Protein AF-A0A8T4YL29-F1 (afdb_monomer)

Foldseek 3Di:
DDDDDWDKDKDWDWDADPVGDTDDIDIDIDTDDQDAKDKDKDWADDWDDDVAIEHEQPTWIDIDIDPLPVQAKWKWKWKDAPVPDIPPIDTDPDIHGRNPDDFDKMKMWMWMAHPVGRIGDIDIDIHTYDHPPPPPPDPVRDD

Secondary structure (DSSP, 8-state):
-PPPPSEEEEEEE--B-TT-PBPPPEEEEEEE-----EEEEEE-SSEEESSSEEE-TT--EEEEEES-TTT-EEEEEEEEETTS-B---EE-SS-B--TTPPSEEEEEEEEEEETT--BPPPEEEEEEE---------TT---

Sequence (143 aa):
MVGLSDGVYYIDFNSTDYAGNLELTNTITVILDNTPPETTITIGEPKYVRDTVYVTPETPFTLKVSGGEGSGVSSAYNIYNNNNYNSGWLNYTEPFNLMDLADAVYTIEYYSTDNLGNVDATKSIQITLFSWNYIFTDSYGKV

Radius of gyration: 25.45 Å; Cα contacts (8 Å, |Δi|>4): 283; chains: 1; bounding box: 64×34×85 Å

Nearest PDB structures (foldseek):
  8gum-assembly1_A  TM=5.629E-01  e=3.345E-03  Vibrio campbellii ATCC BAA-1116
  2xwx-assembly1_B  TM=5.157E-01  e=4.120E-03  Vibrio cholerae
  7y8h-assembly1_A  TM=7.161E-01  e=5.578E-02  Chelicerata
  1x5a-assembly1_A  TM=5.217E-01  e=3.641E-01  Mus musculus
  7u08-assembly1_A  TM=4.124E-01  e=7.168E-01  Homo sapiens

pLDDT: mean 89.94, std 13.38, range [42.34, 98.75]

Structure (mmCIF, N/CA/C/O backbone):
data_AF-A0A8T4YL29-F1
#
_entry.id   AF-A0A8T4YL29-F1
#
loop_
_atom_site.group_PDB
_atom_site.id
_atom_site.type_symbol
_atom_site.label_atom_id
_atom_site.label_alt_id
_atom_site.label_comp_id
_atom_site.label_asym_id
_atom_site.label_entity_id
_atom_site.label_seq_id
_atom_site.pdbx_PDB_ins_code
_atom_site.Cartn_x
_atom_site.Cartn_y
_atom_site.Cartn_z
_atom_site.occupancy
_atom_site.B_iso_or_equiv
_atom_site.auth_seq_id
_atom_site.auth_comp_id
_atom_site.auth_asym_id
_atom_site.auth_atom_id
_atom_site.pdbx_PDB_model_num
ATOM 1 N N . MET A 1 1 ? -19.505 -18.392 18.544 1.00 42.34 1 MET A N 1
ATOM 2 C CA . MET A 1 1 ? -19.876 -17.050 19.032 1.00 42.34 1 MET A CA 1
ATOM 3 C C . MET A 1 1 ? -19.533 -16.093 17.908 1.00 42.34 1 MET A C 1
ATOM 5 O O . MET A 1 1 ? -18.381 -16.089 17.501 1.00 42.34 1 MET A O 1
ATOM 9 N N . VAL A 1 2 ? -20.519 -15.430 17.308 1.00 59.00 2 VAL A N 1
ATOM 10 C CA . VAL A 1 2 ? -20.266 -14.445 16.244 1.00 59.00 2 VAL A CA 1
ATOM 11 C C . VAL A 1 2 ? -20.026 -13.114 16.953 1.00 59.00 2 VAL A C 1
ATOM 13 O O . VAL A 1 2 ? -20.838 -12.739 17.798 1.00 59.00 2 VAL A O 1
ATOM 16 N N . GLY A 1 3 ? -18.876 -12.485 16.710 1.00 71.81 3 GLY A N 1
ATOM 17 C CA . GLY A 1 3 ? -18.561 -11.162 17.253 1.00 71.81 3 GLY A CA 1
ATOM 18 C C . GLY A 1 3 ? -19.496 -10.086 16.696 1.00 71.81 3 GLY A C 1
ATOM 19 O O . GLY A 1 3 ? -20.224 -10.320 15.732 1.00 71.81 3 GLY A O 1
ATOM 20 N N . LEU A 1 4 ? -19.487 -8.912 17.324 1.00 85.50 4 LEU A N 1
ATOM 21 C CA . LEU A 1 4 ? -20.145 -7.720 16.794 1.00 85.50 4 LEU A CA 1
ATOM 22 C C . LEU A 1 4 ? -19.474 -7.297 15.474 1.00 85.50 4 LEU A C 1
ATOM 24 O O . LEU A 1 4 ? -18.270 -7.482 15.316 1.00 85.50 4 LEU A O 1
ATOM 28 N N . SER A 1 5 ? -20.249 -6.765 14.527 1.00 86.88 5 SER A N 1
ATOM 29 C CA . SER A 1 5 ? -19.700 -6.221 13.279 1.00 86.88 5 SER A CA 1
ATOM 30 C C . SER A 1 5 ? -18.987 -4.900 13.532 1.00 86.88 5 SER A C 1
ATOM 32 O O . SER A 1 5 ? -19.294 -4.207 14.501 1.00 86.88 5 SER A O 1
ATOM 34 N N . ASP A 1 6 ? -18.105 -4.499 12.631 1.00 87.50 6 ASP A N 1
ATOM 35 C CA . ASP A 1 6 ? -17.481 -3.185 12.732 1.00 87.50 6 ASP A CA 1
ATOM 36 C C . ASP A 1 6 ? -18.528 -2.067 12.679 1.00 87.50 6 ASP A C 1
ATOM 38 O O . ASP A 1 6 ? -19.583 -2.191 12.042 1.00 87.50 6 ASP A O 1
ATOM 42 N N . GLY A 1 7 ? -18.263 -0.989 13.410 1.00 87.19 7 GLY A N 1
ATOM 43 C CA . GLY A 1 7 ? -19.182 0.129 13.538 1.00 87.19 7 GLY A CA 1
ATOM 44 C C . GLY A 1 7 ? -19.031 0.910 14.836 1.00 87.19 7 GLY A C 1
ATOM 45 O O . GLY A 1 7 ? -18.169 0.647 15.677 1.00 87.19 7 GLY A O 1
ATOM 46 N N . VAL A 1 8 ? -19.904 1.903 14.983 1.00 89.31 8 VAL A N 1
ATOM 47 C CA . VAL A 1 8 ? -19.985 2.744 16.176 1.00 89.31 8 VAL A CA 1
ATOM 48 C C . VAL A 1 8 ? -20.986 2.137 17.152 1.00 89.31 8 VAL A C 1
ATOM 50 O O . VAL A 1 8 ? -22.139 1.885 16.803 1.00 89.31 8 VAL A O 1
ATOM 53 N N . TYR A 1 9 ? -20.542 1.944 18.386 1.00 91.44 9 TYR A N 1
ATOM 54 C CA . TYR A 1 9 ? -21.318 1.419 19.497 1.00 91.44 9 TYR A CA 1
ATOM 55 C C . TYR A 1 9 ? -21.475 2.479 20.581 1.00 91.44 9 TYR A C 1
ATOM 57 O O . TYR A 1 9 ? -20.563 3.265 20.842 1.00 91.44 9 TYR A O 1
ATOM 65 N N . TYR A 1 10 ? -22.630 2.466 21.238 1.00 95.00 10 TYR A N 1
ATOM 66 C CA . TYR A 1 10 ? -22.937 3.330 22.370 1.00 95.00 10 TYR A CA 1
ATOM 67 C C . TYR A 1 10 ? -23.136 2.468 23.611 1.00 95.00 10 TYR A C 1
ATOM 69 O O . TYR A 1 10 ? -23.862 1.474 23.574 1.00 95.00 10 TYR A O 1
ATOM 77 N N . ILE A 1 11 ? -22.465 2.836 24.696 1.00 95.62 11 ILE A N 1
ATOM 78 C CA . ILE A 1 11 ? -22.619 2.209 26.004 1.00 95.62 11 ILE A CA 1
ATOM 79 C C . ILE A 1 11 ? -23.294 3.228 26.909 1.00 95.62 11 ILE A C 1
ATOM 81 O O . ILE A 1 11 ? -22.664 4.199 27.335 1.00 95.62 11 ILE A O 1
ATOM 85 N N . ASP A 1 12 ? -24.568 2.983 27.191 1.00 96.81 12 ASP A N 1
ATOM 86 C CA . ASP A 1 12 ? -25.361 3.770 28.125 1.00 96.81 12 ASP A CA 1
ATOM 87 C C . ASP A 1 12 ? -25.236 3.194 29.535 1.00 96.81 12 ASP A C 1
ATOM 89 O O . ASP A 1 12 ? -25.353 1.983 29.742 1.00 96.81 12 ASP A O 1
ATOM 93 N N . PHE A 1 13 ? -25.010 4.059 30.519 1.00 95.62 13 PHE A N 1
ATOM 94 C CA . PHE A 1 13 ? -24.920 3.671 31.921 1.00 95.62 13 PHE A CA 1
ATOM 95 C C . PHE A 1 13 ? -25.541 4.726 32.840 1.00 95.62 13 PHE A C 1
ATOM 97 O O . PHE A 1 13 ? -25.460 5.931 32.603 1.00 95.62 13 PHE A O 1
ATOM 104 N N . ASN A 1 14 ? -26.172 4.255 33.910 1.00 97.19 14 ASN A N 1
ATOM 105 C CA . ASN A 1 14 ? -26.675 5.055 35.021 1.00 97.19 14 ASN A CA 1
ATOM 106 C C . ASN A 1 14 ? -26.594 4.228 36.309 1.00 97.19 14 ASN A C 1
ATOM 108 O O . ASN A 1 14 ? -26.371 3.013 36.273 1.00 97.19 14 ASN A O 1
ATOM 112 N N . SER A 1 15 ? -26.750 4.894 37.448 1.00 95.75 15 SER A N 1
ATOM 113 C CA . SER A 1 15 ? -26.783 4.258 38.759 1.00 95.75 15 SER A CA 1
ATOM 114 C C . SER A 1 15 ? -28.074 4.593 39.507 1.00 95.75 15 SER A C 1
ATOM 116 O O . SER A 1 15 ? -28.642 5.673 39.342 1.00 95.75 15 SER A O 1
ATOM 118 N N . THR A 1 16 ? -28.533 3.656 40.337 1.00 96.94 16 THR A N 1
ATOM 119 C CA . THR A 1 16 ? -29.644 3.869 41.274 1.00 96.94 16 THR A CA 1
ATOM 120 C C . THR A 1 16 ? -29.151 3.589 42.684 1.00 96.94 16 THR A C 1
ATOM 122 O O . THR A 1 16 ? -28.585 2.523 42.936 1.00 96.94 16 THR A O 1
ATOM 125 N N . ASP A 1 17 ? -29.356 4.526 43.607 1.00 95.81 17 ASP A N 1
ATOM 126 C CA . ASP A 1 17 ? -28.981 4.330 45.009 1.00 95.81 17 ASP A CA 1
ATOM 127 C C . ASP A 1 17 ? -30.013 3.489 45.793 1.00 95.81 17 ASP A C 1
ATOM 129 O O . ASP A 1 17 ? -31.083 3.133 45.296 1.00 95.81 17 ASP A O 1
ATOM 133 N N . TYR A 1 18 ? -29.704 3.161 47.053 1.00 95.44 18 TYR A N 1
ATOM 134 C CA . TYR A 1 18 ? -30.597 2.361 47.905 1.00 95.44 18 TYR A CA 1
ATOM 135 C C . TYR A 1 18 ? -31.909 3.083 48.267 1.00 95.44 18 TYR A C 1
ATOM 137 O O . TYR A 1 18 ? -32.895 2.436 48.616 1.00 95.44 18 TYR A O 1
ATOM 145 N N . ALA A 1 19 ? -31.932 4.416 48.192 1.00 96.06 19 ALA A N 1
ATOM 146 C CA . ALA A 1 19 ? -33.129 5.221 48.416 1.00 96.06 19 ALA A CA 1
ATOM 147 C C . ALA A 1 19 ? -34.010 5.332 47.155 1.00 96.06 19 ALA A C 1
ATOM 149 O O . ALA A 1 19 ? -35.113 5.872 47.233 1.00 96.06 19 ALA A O 1
ATOM 150 N N . GLY A 1 20 ? -33.558 4.790 46.017 1.00 95.19 20 GLY A N 1
ATOM 151 C CA . GLY A 1 20 ? -34.272 4.794 44.744 1.00 95.19 20 GLY A CA 1
ATOM 152 C C . GLY A 1 20 ? -34.002 6.020 43.870 1.00 95.19 20 GLY A C 1
ATOM 153 O O . GLY A 1 20 ? -34.715 6.214 42.886 1.00 95.19 20 GLY A O 1
ATOM 154 N N . ASN A 1 21 ? -33.001 6.846 44.190 1.00 95.25 21 ASN A N 1
ATOM 155 C CA . ASN A 1 21 ? -32.624 7.971 43.337 1.00 95.25 21 ASN A CA 1
ATOM 156 C C . ASN A 1 21 ? -31.881 7.448 42.101 1.00 95.25 21 ASN A C 1
ATOM 158 O O . ASN A 1 21 ? -30.843 6.803 42.240 1.00 95.25 21 ASN A O 1
ATOM 162 N N . LEU A 1 22 ? -32.416 7.734 40.910 1.00 95.81 22 LEU A N 1
ATOM 163 C CA . LEU A 1 22 ? -31.835 7.358 39.620 1.00 95.81 22 LEU A CA 1
ATOM 164 C C . LEU A 1 22 ? -30.999 8.512 39.048 1.00 95.81 22 LEU A C 1
ATOM 166 O O . LEU A 1 22 ? -31.475 9.643 38.937 1.00 95.81 22 LEU A O 1
ATOM 170 N N . GLU A 1 23 ? -29.770 8.208 38.651 1.00 96.25 23 GLU A N 1
ATOM 171 C CA . GLU A 1 23 ? -28.887 9.115 37.923 1.00 96.25 23 GLU A CA 1
ATOM 172 C C . GLU A 1 23 ? -29.360 9.333 36.475 1.00 96.25 23 GLU A C 1
ATOM 174 O O . GLU A 1 23 ? -29.964 8.458 35.849 1.00 96.25 23 GLU A O 1
ATOM 179 N N . LEU A 1 24 ? -29.037 10.497 35.903 1.00 96.75 24 LEU A N 1
ATOM 180 C CA . LEU A 1 24 ? -29.150 10.699 34.459 1.00 96.75 24 LEU A CA 1
ATOM 181 C C . LEU A 1 24 ? -28.285 9.680 33.704 1.00 96.75 24 LEU A C 1
ATOM 183 O O . LEU A 1 24 ? -27.215 9.284 34.156 1.00 96.75 24 LEU A O 1
ATOM 187 N N . THR A 1 25 ? -28.757 9.258 32.533 1.00 96.56 25 THR A N 1
ATOM 188 C CA . THR A 1 25 ? -27.996 8.330 31.691 1.00 96.56 25 THR A CA 1
ATOM 189 C C . THR A 1 25 ? -26.811 9.047 31.064 1.00 96.56 25 THR A C 1
ATOM 191 O O . THR A 1 25 ? -26.969 10.097 30.444 1.00 96.56 25 THR A O 1
ATOM 194 N N . ASN A 1 26 ? -25.635 8.453 31.229 1.00 97.31 26 ASN A N 1
ATOM 195 C CA . ASN A 1 26 ? -24.403 8.839 30.567 1.00 97.31 26 ASN A CA 1
ATOM 196 C C . ASN A 1 26 ? -24.141 7.869 29.410 1.00 97.31 26 ASN A C 1
ATOM 198 O O . ASN A 1 26 ? -24.444 6.682 29.517 1.00 97.31 26 ASN A O 1
ATOM 202 N N . THR A 1 27 ? -23.534 8.363 28.335 1.00 96.75 27 THR A N 1
ATOM 203 C CA . THR A 1 27 ? -23.244 7.572 27.132 1.00 96.75 27 THR A CA 1
ATOM 204 C C . THR A 1 27 ? -21.761 7.664 26.795 1.00 96.75 27 THR A C 1
ATOM 206 O O . THR A 1 27 ? -21.199 8.759 26.744 1.00 96.75 27 THR A O 1
ATOM 209 N N . ILE A 1 28 ? -21.129 6.522 26.523 1.00 96.75 28 ILE A N 1
ATOM 210 C CA . ILE A 1 28 ? -19.783 6.430 25.942 1.00 96.75 28 ILE A CA 1
ATOM 211 C C . ILE A 1 28 ? -19.898 5.909 24.512 1.00 96.75 28 ILE A C 1
ATOM 213 O O . ILE A 1 28 ? -20.612 4.942 24.256 1.00 96.75 28 ILE A O 1
ATOM 217 N N . THR A 1 29 ? -19.152 6.520 23.594 1.00 93.31 29 THR A N 1
ATOM 218 C CA . THR A 1 29 ? -19.022 6.055 22.208 1.00 93.31 29 THR A CA 1
ATOM 219 C C . THR A 1 29 ? -17.779 5.180 22.063 1.00 93.31 29 THR A C 1
ATOM 221 O O . THR A 1 29 ? -16.696 5.569 22.498 1.00 93.31 29 THR A O 1
ATOM 224 N N . VAL A 1 30 ? -17.919 4.023 21.419 1.00 90.38 30 VAL A N 1
ATOM 225 C CA . VAL A 1 30 ? -16.836 3.077 21.120 1.00 90.38 30 VAL A CA 1
ATOM 226 C C . VAL A 1 30 ? -16.851 2.761 19.628 1.00 90.38 30 VAL A C 1
ATOM 228 O O . VAL A 1 30 ? -17.909 2.499 19.065 1.00 90.38 30 VAL A O 1
ATOM 231 N N . ILE A 1 31 ? -15.688 2.770 18.982 1.00 86.31 31 ILE A N 1
ATOM 232 C CA . ILE A 1 31 ? -15.536 2.305 17.599 1.00 86.31 31 ILE A CA 1
ATOM 233 C C . ILE A 1 31 ? -14.973 0.889 17.656 1.00 86.31 31 ILE A C 1
ATOM 235 O O . ILE A 1 31 ? -13.932 0.666 18.274 1.00 86.31 31 ILE A O 1
ATOM 239 N N . LEU A 1 32 ? -15.675 -0.055 17.036 1.00 88.12 32 LEU A N 1
ATOM 240 C CA . LEU A 1 32 ? -15.165 -1.393 16.782 1.00 88.12 32 LEU A CA 1
ATOM 241 C C . LEU A 1 32 ? -14.751 -1.466 15.314 1.00 88.12 32 LEU A C 1
ATOM 243 O O . LEU A 1 32 ? -15.585 -1.258 14.434 1.00 88.12 32 LEU A O 1
ATOM 247 N N . ASP A 1 33 ? -13.479 -1.752 15.075 1.00 87.00 33 ASP A N 1
ATOM 248 C CA . ASP A 1 33 ? -12.907 -1.938 13.744 1.00 87.00 33 ASP A CA 1
ATOM 249 C C . ASP A 1 33 ? -11.945 -3.124 13.817 1.00 87.00 33 ASP A C 1
ATOM 251 O O . ASP A 1 33 ? -10.897 -3.036 14.458 1.00 87.00 33 ASP A O 1
ATOM 255 N N . ASN A 1 34 ? -12.342 -4.259 13.245 1.00 87.75 34 ASN A N 1
ATOM 256 C CA . ASN A 1 34 ? -11.525 -5.468 13.146 1.00 87.75 34 ASN A CA 1
ATOM 257 C C . ASN A 1 34 ? -11.190 -5.793 11.686 1.00 87.75 34 ASN A C 1
ATOM 259 O O . ASN A 1 34 ? -10.772 -6.919 11.397 1.00 87.75 34 ASN A O 1
ATOM 263 N N . THR A 1 35 ? -11.435 -4.863 10.760 1.00 87.62 35 THR A N 1
ATOM 264 C CA . THR A 1 35 ? -11.219 -5.077 9.332 1.00 87.62 35 THR A CA 1
ATOM 265 C C . THR A 1 35 ? -9.897 -4.438 8.924 1.00 87.62 35 THR A C 1
ATOM 267 O O . THR A 1 35 ? -9.792 -3.214 8.891 1.00 87.62 35 THR A O 1
ATOM 270 N N . PRO A 1 36 ? -8.881 -5.237 8.549 1.00 91.00 36 PRO A N 1
ATOM 271 C CA . PRO A 1 36 ? -7.661 -4.689 7.986 1.00 91.00 36 PRO A CA 1
ATOM 272 C C . PRO A 1 36 ? -7.927 -3.843 6.738 1.00 91.00 36 PRO A C 1
ATOM 274 O O . PRO A 1 36 ? -8.809 -4.185 5.941 1.00 91.00 36 PRO A O 1
ATOM 277 N N . PRO A 1 37 ? -7.139 -2.779 6.517 1.00 93.69 37 PRO A N 1
ATOM 278 C CA . PRO A 1 37 ? -7.169 -2.069 5.251 1.00 93.69 37 PRO A CA 1
ATOM 279 C C . PRO A 1 37 ? -6.704 -2.982 4.107 1.00 93.69 37 PRO A C 1
ATOM 281 O O . PRO A 1 37 ? -5.989 -3.962 4.307 1.00 93.69 37 PRO A O 1
ATOM 284 N N . GLU A 1 38 ? -7.064 -2.623 2.881 1.00 94.81 38 GLU A N 1
ATOM 285 C CA . GLU A 1 38 ? -6.601 -3.264 1.657 1.00 94.81 38 GLU A CA 1
ATOM 286 C C . GLU A 1 38 ? -5.804 -2.263 0.815 1.00 94.81 38 GLU A C 1
ATOM 288 O O . GLU A 1 38 ? -6.323 -1.262 0.325 1.00 94.81 38 GLU A O 1
ATOM 293 N N . THR A 1 39 ? -4.521 -2.554 0.626 1.00 96.69 39 THR A N 1
ATOM 294 C CA . THR A 1 39 ? -3.576 -1.747 -0.148 1.00 96.69 39 THR A CA 1
ATOM 295 C C . THR A 1 39 ? -3.428 -2.307 -1.553 1.00 96.69 39 THR A C 1
ATOM 297 O O . THR A 1 39 ? -3.224 -3.510 -1.740 1.00 96.69 39 THR A O 1
ATOM 300 N N . THR A 1 40 ? -3.455 -1.424 -2.543 1.00 97.31 40 THR A N 1
ATOM 301 C CA . THR A 1 40 ? -3.177 -1.719 -3.952 1.00 97.31 40 THR A CA 1
ATOM 302 C C . THR A 1 40 ? -2.096 -0.778 -4.472 1.00 97.31 40 THR A C 1
ATOM 304 O O . THR A 1 40 ? -2.021 0.376 -4.051 1.00 97.31 40 THR A O 1
ATOM 307 N N . ILE A 1 41 ? -1.261 -1.259 -5.395 1.00 98.31 41 ILE A N 1
ATOM 308 C CA . ILE A 1 41 ? -0.244 -0.448 -6.073 1.00 98.31 41 ILE A CA 1
ATOM 309 C C . ILE A 1 41 ? -0.624 -0.238 -7.538 1.00 98.31 41 ILE A C 1
ATOM 311 O O . ILE A 1 41 ? -0.997 -1.174 -8.244 1.00 98.31 41 ILE A O 1
ATOM 315 N N . THR A 1 42 ? -0.509 1.000 -8.004 1.00 98.31 42 THR A N 1
ATOM 316 C CA . THR A 1 42 ? -0.647 1.367 -9.415 1.00 98.31 42 THR A CA 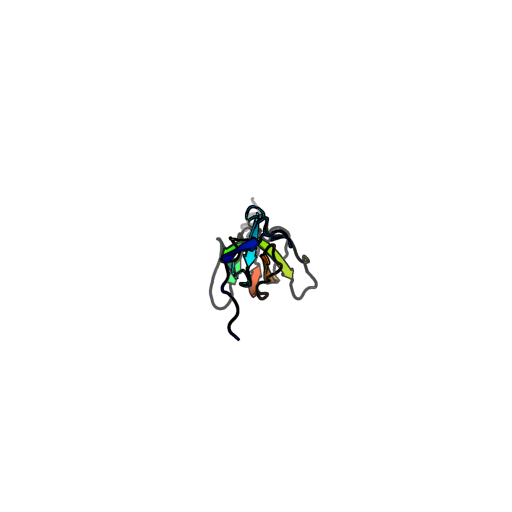1
ATOM 317 C C . THR A 1 42 ? 0.705 1.807 -9.955 1.00 98.31 42 THR A C 1
ATOM 319 O O . THR A 1 42 ? 1.350 2.679 -9.379 1.00 98.31 42 THR A O 1
ATOM 322 N N . ILE A 1 43 ? 1.113 1.212 -11.075 1.00 98.38 43 ILE A N 1
ATOM 323 C CA . ILE A 1 43 ? 2.309 1.601 -11.831 1.00 98.38 43 ILE A CA 1
ATOM 324 C C . ILE A 1 43 ? 1.868 2.577 -12.923 1.00 98.38 43 ILE A C 1
ATOM 326 O O . ILE A 1 43 ? 1.022 2.219 -13.752 1.00 98.38 43 ILE A O 1
ATOM 330 N N . GLY A 1 44 ? 2.403 3.793 -12.914 1.00 97.94 44 GLY A N 1
ATOM 331 C CA . GLY A 1 44 ? 2.133 4.826 -13.910 1.00 97.94 44 GLY A CA 1
ATOM 332 C C . GLY A 1 44 ? 2.852 4.597 -15.239 1.00 97.94 44 GLY A C 1
ATOM 333 O O . GLY A 1 44 ? 3.292 3.491 -15.546 1.00 97.94 44 GLY A O 1
ATOM 334 N N . GLU A 1 45 ? 2.955 5.659 -16.033 1.00 95.88 45 G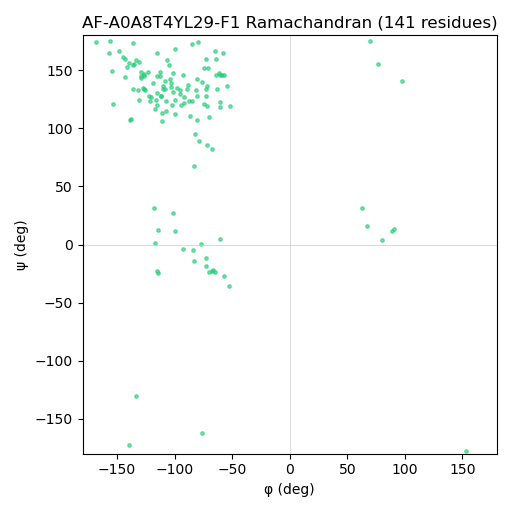LU A N 1
ATOM 335 C CA . GLU A 1 45 ? 3.700 5.684 -17.295 1.00 95.88 45 GLU A CA 1
ATOM 336 C C . GLU A 1 45 ? 5.025 6.453 -17.122 1.00 95.88 45 GLU A C 1
ATOM 338 O O . GLU A 1 45 ? 5.090 7.337 -16.265 1.00 95.88 45 GLU A O 1
ATOM 343 N N . PRO A 1 46 ? 6.061 6.169 -17.930 1.00 95.56 46 PRO A N 1
ATOM 344 C CA . PRO A 1 46 ? 6.097 5.151 -18.982 1.00 95.56 46 PRO A CA 1
ATOM 345 C C . PRO A 1 46 ? 6.260 3.739 -18.403 1.00 95.56 46 PRO A C 1
ATOM 347 O O . PRO A 1 46 ? 7.040 3.525 -17.479 1.00 95.56 46 PRO A O 1
ATOM 350 N N . LYS A 1 47 ? 5.561 2.750 -18.957 1.00 95.44 47 LYS A N 1
ATOM 351 C CA . LYS A 1 47 ? 5.824 1.335 -18.667 1.00 95.44 47 LYS A CA 1
ATOM 352 C C . LYS A 1 47 ? 5.637 0.463 -19.896 1.00 95.44 47 LYS A C 1
ATOM 354 O O . LYS A 1 47 ? 4.925 0.802 -20.839 1.00 95.44 47 LYS A O 1
ATOM 359 N N . TYR A 1 48 ? 6.231 -0.719 -19.853 1.00 95.56 48 TYR A N 1
ATOM 360 C CA . TYR A 1 48 ? 5.997 -1.757 -20.843 1.00 95.56 48 TYR A CA 1
ATOM 361 C C . TYR A 1 48 ? 5.689 -3.083 -20.158 1.00 95.56 48 TYR A C 1
ATOM 363 O O . TYR A 1 48 ? 6.460 -3.555 -19.326 1.00 95.56 48 TYR A O 1
ATOM 371 N N . VAL A 1 49 ? 4.547 -3.681 -20.497 1.00 94.44 49 VAL A N 1
ATOM 372 C CA . VAL A 1 49 ? 4.022 -4.871 -19.817 1.00 94.44 49 VAL A CA 1
ATOM 373 C C . VAL A 1 49 ? 3.999 -6.059 -20.779 1.00 94.44 49 VAL A C 1
ATOM 375 O O . VAL A 1 49 ? 3.334 -6.017 -21.815 1.00 94.44 49 VAL A O 1
ATOM 378 N N . ARG A 1 50 ? 4.721 -7.126 -20.418 1.00 90.38 50 ARG A N 1
ATOM 379 C CA . ARG A 1 50 ? 4.607 -8.482 -20.988 1.00 90.38 50 ARG A CA 1
ATOM 380 C C . ARG A 1 50 ? 4.566 -9.499 -19.839 1.00 90.38 50 ARG A C 1
ATOM 382 O O . ARG A 1 50 ? 3.824 -9.291 -18.889 1.00 90.38 50 ARG A O 1
ATOM 389 N N . 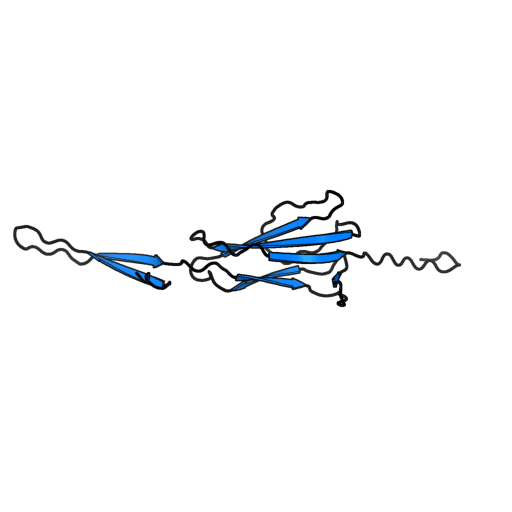ASP A 1 51 ? 5.393 -10.543 -19.893 1.00 91.06 51 ASP A N 1
ATOM 390 C CA . ASP A 1 51 ? 5.643 -11.465 -18.777 1.00 91.06 51 ASP A CA 1
ATOM 391 C C . ASP A 1 51 ? 6.394 -10.774 -17.628 1.00 91.06 51 ASP A C 1
ATOM 393 O O . ASP A 1 51 ? 6.336 -11.193 -16.476 1.00 91.06 51 ASP A O 1
ATOM 397 N N . THR A 1 52 ? 7.101 -9.687 -17.944 1.00 90.75 52 THR A N 1
ATOM 398 C CA . THR A 1 52 ? 7.792 -8.815 -16.995 1.00 90.75 52 THR A CA 1
ATOM 399 C C . THR A 1 52 ? 7.338 -7.377 -17.221 1.00 90.75 52 THR A C 1
ATOM 401 O O . THR A 1 52 ? 7.068 -6.973 -18.358 1.00 90.75 52 THR A O 1
ATOM 404 N N . VAL A 1 53 ? 7.237 -6.607 -16.137 1.00 96.31 53 VAL A N 1
ATOM 405 C CA . VAL A 1 53 ? 6.941 -5.173 -16.185 1.00 96.31 53 VAL A CA 1
ATOM 406 C C . VAL A 1 53 ? 8.252 -4.400 -16.233 1.00 96.31 53 VAL A C 1
ATOM 408 O O . VAL A 1 53 ? 9.074 -4.515 -15.325 1.00 96.31 53 VAL A O 1
ATOM 411 N N . TYR A 1 54 ? 8.426 -3.605 -17.281 1.00 96.38 54 TYR A N 1
ATOM 412 C CA . TYR A 1 54 ? 9.549 -2.693 -17.447 1.00 96.38 54 TYR A CA 1
ATOM 413 C C . TYR A 1 54 ? 9.103 -1.268 -17.141 1.00 96.38 54 TYR A C 1
ATOM 415 O O . TYR A 1 54 ? 8.041 -0.840 -17.599 1.00 96.38 54 TYR A O 1
ATOM 423 N N . VAL A 1 55 ? 9.927 -0.548 -16.390 1.00 97.00 55 VAL A N 1
ATOM 424 C CA . VAL A 1 55 ? 9.701 0.842 -15.972 1.00 97.00 55 VAL A CA 1
ATOM 425 C C . VAL A 1 55 ? 10.967 1.666 -16.202 1.00 97.00 55 VAL A C 1
ATOM 427 O O . VAL A 1 55 ? 12.064 1.106 -16.289 1.00 97.00 55 VAL A O 1
ATOM 430 N N . THR A 1 56 ? 10.819 2.984 -16.292 1.00 95.75 56 THR A N 1
ATOM 431 C CA . THR A 1 56 ? 11.941 3.932 -16.292 1.00 95.75 56 THR A CA 1
ATOM 432 C C . THR A 1 56 ? 12.105 4.542 -14.895 1.00 95.75 56 THR A C 1
ATOM 434 O O . THR A 1 56 ? 11.224 4.369 -14.044 1.00 95.75 56 THR A O 1
ATOM 437 N N . PRO A 1 57 ? 13.212 5.254 -14.619 1.00 96.44 57 PRO A N 1
ATOM 438 C CA . PRO A 1 57 ? 13.406 5.921 -13.332 1.00 96.44 57 PRO A CA 1
ATOM 439 C C . PRO A 1 57 ? 12.290 6.919 -12.980 1.00 96.44 57 PRO A C 1
ATOM 441 O O . PRO A 1 57 ? 11.993 7.113 -11.804 1.00 96.44 57 PRO A O 1
ATOM 444 N N . GLU A 1 58 ? 11.626 7.499 -13.983 1.00 96.12 58 GLU A N 1
ATOM 445 C CA . GLU A 1 58 ? 10.544 8.474 -13.828 1.00 96.12 58 GLU A CA 1
ATOM 446 C C . GLU A 1 58 ? 9.164 7.846 -13.588 1.00 96.12 58 GLU A C 1
ATOM 448 O O . GLU A 1 58 ? 8.243 8.566 -13.198 1.00 96.12 58 GLU A O 1
ATOM 453 N N . THR A 1 59 ? 8.987 6.539 -13.827 1.00 97.44 59 THR A N 1
ATOM 454 C CA . THR A 1 59 ? 7.679 5.880 -13.709 1.00 97.44 59 THR A CA 1
ATOM 455 C C . THR A 1 59 ? 7.148 6.007 -12.276 1.00 97.44 59 THR A C 1
ATOM 457 O O . THR A 1 59 ? 7.771 5.482 -11.349 1.00 97.44 59 THR A O 1
ATOM 460 N N . PRO A 1 60 ? 5.993 6.663 -12.058 1.00 98.31 60 PRO A N 1
ATOM 461 C CA . PRO A 1 60 ? 5.471 6.861 -10.716 1.00 98.31 60 PRO A CA 1
ATOM 462 C C . PRO A 1 60 ? 4.743 5.610 -10.214 1.00 98.31 60 PRO A C 1
ATOM 464 O O . PRO A 1 60 ? 4.006 4.954 -10.953 1.00 98.31 60 PRO A O 1
ATOM 467 N N . PHE A 1 61 ? 4.891 5.321 -8.927 1.00 98.62 61 PHE A N 1
ATOM 468 C CA . PHE A 1 61 ? 4.179 4.284 -8.192 1.00 98.62 61 PHE A CA 1
ATOM 469 C C . PHE A 1 61 ? 3.237 4.944 -7.188 1.00 98.62 61 PHE A C 1
ATOM 471 O O . PHE A 1 61 ? 3.638 5.805 -6.409 1.00 98.62 61 PHE A O 1
ATOM 478 N N . THR A 1 62 ? 1.966 4.554 -7.211 1.00 98.62 62 THR A N 1
ATOM 479 C CA . THR A 1 62 ? 0.923 5.115 -6.342 1.00 98.62 62 THR A CA 1
ATOM 480 C C . THR A 1 62 ? 0.303 4.000 -5.517 1.00 98.62 62 THR A C 1
ATOM 482 O O . THR A 1 62 ? -0.207 3.033 -6.084 1.00 98.62 62 THR A O 1
ATOM 485 N N . LEU A 1 63 ? 0.319 4.135 -4.191 1.00 98.12 63 LEU A N 1
ATOM 486 C CA . LEU A 1 63 ? -0.451 3.269 -3.303 1.00 98.12 63 LEU A CA 1
ATOM 487 C C . LEU A 1 63 ? -1.851 3.843 -3.101 1.00 98.12 63 LEU A C 1
ATOM 489 O O . LEU A 1 63 ? -2.027 5.047 -2.905 1.00 98.12 63 LEU A O 1
ATOM 493 N N . LYS A 1 64 ? -2.848 2.962 -3.145 1.00 95.25 64 LYS A N 1
ATOM 494 C CA . LYS A 1 64 ? -4.236 3.273 -2.821 1.00 95.25 64 LYS A CA 1
ATOM 495 C C . LYS A 1 64 ? -4.739 2.290 -1.778 1.00 95.25 64 LYS A C 1
ATOM 497 O O . LYS A 1 64 ? -4.571 1.082 -1.934 1.00 95.25 64 LYS A O 1
ATOM 502 N N . VAL A 1 65 ? -5.397 2.832 -0.764 1.00 93.25 65 VAL A N 1
ATOM 503 C CA . VAL A 1 65 ? -6.043 2.073 0.303 1.00 93.25 65 VAL A CA 1
ATOM 504 C C . VAL A 1 65 ? -7.552 2.051 0.082 1.00 93.25 65 VAL A C 1
ATOM 506 O O . VAL A 1 65 ? -8.135 3.045 -0.352 1.00 93.25 65 VAL A O 1
ATOM 509 N N . SER A 1 66 ? -8.172 0.921 0.390 1.00 89.69 66 SER A N 1
ATOM 510 C CA . SER A 1 66 ? -9.609 0.776 0.619 1.00 89.69 66 SER A CA 1
ATOM 511 C C . SER A 1 66 ? -9.845 0.046 1.939 1.00 89.69 66 SER A C 1
ATOM 513 O O . SER A 1 66 ? -9.075 -0.843 2.281 1.00 89.69 66 SER A O 1
ATOM 515 N N . GLY A 1 67 ? -10.905 0.387 2.674 1.00 76.31 67 GLY A N 1
ATOM 516 C CA . GLY A 1 67 ? -11.096 -0.126 4.041 1.00 76.31 67 GLY A CA 1
ATOM 517 C C . GLY A 1 67 ? -10.195 0.592 5.060 1.00 76.31 67 GLY A C 1
ATOM 518 O O . GLY A 1 67 ? -9.194 1.200 4.690 1.00 76.31 67 GLY A O 1
ATOM 519 N N . GLY A 1 68 ? -10.592 0.614 6.336 1.00 69.06 68 GLY A N 1
ATOM 520 C CA . GLY A 1 68 ? -9.890 1.354 7.405 1.00 69.06 68 GLY A CA 1
ATOM 521 C C . GLY A 1 68 ? -10.174 2.869 7.466 1.00 69.06 68 GLY A C 1
ATOM 522 O O . GLY A 1 68 ? -9.615 3.592 8.289 1.00 69.06 68 GLY A O 1
ATOM 523 N N . GLU A 1 69 ? -11.071 3.391 6.623 1.00 63.38 69 GLU A N 1
ATOM 524 C CA . GLU A 1 69 ? -11.407 4.828 6.570 1.00 63.38 69 GLU A CA 1
ATOM 525 C C . GLU A 1 69 ? -12.081 5.349 7.853 1.00 63.38 69 GLU A C 1
ATOM 527 O O . GLU A 1 69 ? -12.007 6.541 8.149 1.00 63.38 69 GLU A O 1
ATOM 532 N N . GLY A 1 70 ? -12.726 4.468 8.627 1.00 65.06 70 GLY A N 1
ATOM 533 C CA . GLY A 1 70 ? -13.421 4.836 9.865 1.00 65.06 70 GLY A CA 1
ATOM 534 C C . GLY A 1 70 ? -12.481 5.236 11.004 1.00 65.06 70 GLY A C 1
ATOM 535 O O . GLY A 1 70 ? -12.881 5.986 11.894 1.00 65.06 70 GLY A O 1
ATOM 536 N N . SER A 1 71 ? -11.236 4.764 10.958 1.00 74.00 71 SER A N 1
ATOM 537 C CA . SER A 1 71 ? -10.229 4.970 11.992 1.00 74.00 71 SER A CA 1
ATOM 538 C C . SER A 1 71 ? -9.036 5.792 11.515 1.00 74.00 71 SER A C 1
ATOM 540 O O . SER A 1 71 ? -8.416 6.460 12.338 1.00 74.00 71 SER A O 1
ATOM 542 N N . GLY A 1 72 ? -8.774 5.836 10.205 1.00 83.44 72 GLY A N 1
ATOM 543 C CA . GLY A 1 72 ? -7.617 6.488 9.587 1.00 83.44 72 GLY A CA 1
ATOM 544 C C . GLY A 1 72 ? -6.510 5.473 9.304 1.00 83.44 72 GLY A C 1
ATOM 545 O O . GLY A 1 72 ? -6.284 4.575 10.108 1.00 83.44 72 GLY A O 1
ATOM 546 N N . VAL A 1 73 ? -5.830 5.610 8.159 1.00 92.25 73 VAL A N 1
ATOM 547 C CA . VAL A 1 73 ? -4.876 4.608 7.648 1.00 92.25 73 VAL A CA 1
ATOM 548 C C . VAL A 1 73 ? -3.534 5.237 7.281 1.00 92.25 73 VAL A C 1
ATOM 550 O O . VAL A 1 73 ? -3.488 6.339 6.735 1.00 92.25 73 VAL A O 1
ATOM 553 N N . SER A 1 74 ? -2.449 4.505 7.541 1.00 94.12 74 SER A N 1
ATOM 554 C CA . SER A 1 74 ? -1.096 4.794 7.065 1.00 94.12 74 SER A CA 1
ATOM 555 C C . SER A 1 74 ? -0.583 3.653 6.186 1.00 94.12 74 SER A C 1
ATOM 557 O O . SER A 1 74 ? -0.771 2.484 6.517 1.00 94.12 74 SER A O 1
ATOM 559 N N . SER A 1 75 ? 0.090 3.982 5.084 1.00 97.00 75 SER A N 1
ATOM 560 C CA . SER A 1 75 ? 0.690 3.006 4.167 1.00 97.00 75 SER A CA 1
ATOM 561 C C . SER A 1 75 ? 2.211 3.086 4.199 1.00 97.00 75 SER A C 1
ATOM 563 O O . SER A 1 75 ? 2.784 4.164 4.366 1.00 97.00 75 SER A O 1
ATOM 565 N N . ALA A 1 76 ? 2.871 1.954 3.977 1.00 98.12 76 ALA A N 1
ATOM 566 C CA . ALA A 1 76 ? 4.321 1.873 3.886 1.00 98.12 76 ALA A CA 1
ATOM 567 C C . ALA A 1 76 ? 4.755 0.981 2.719 1.00 98.12 76 ALA A C 1
ATOM 569 O O . ALA A 1 76 ? 4.020 0.084 2.299 1.00 98.12 76 ALA A O 1
ATOM 570 N N . TYR A 1 77 ? 5.959 1.224 2.205 1.00 98.75 77 TYR A N 1
ATOM 571 C CA . TYR A 1 77 ? 6.576 0.423 1.152 1.00 98.75 77 TYR A CA 1
ATOM 572 C C . TYR A 1 77 ? 8.069 0.198 1.394 1.00 98.75 77 TYR A C 1
ATOM 574 O O . TYR A 1 77 ? 8.720 0.972 2.089 1.00 98.75 77 TYR A O 1
ATOM 582 N N . ASN A 1 78 ? 8.610 -0.868 0.815 1.00 98.62 78 ASN A N 1
ATOM 583 C CA . ASN A 1 78 ? 10.029 -1.197 0.839 1.00 98.62 78 ASN A CA 1
ATOM 584 C C . ASN A 1 78 ? 10.476 -1.644 -0.557 1.00 98.62 78 ASN A C 1
ATOM 586 O O . ASN A 1 78 ? 9.807 -2.457 -1.193 1.00 98.62 78 ASN A O 1
ATOM 590 N N . ILE A 1 79 ? 11.609 -1.127 -1.026 1.00 98.56 79 ILE A N 1
ATOM 591 C CA . ILE A 1 79 ? 12.178 -1.417 -2.341 1.00 98.56 79 ILE A CA 1
ATOM 592 C C . ILE A 1 79 ? 13.517 -2.109 -2.137 1.00 98.56 79 ILE A C 1
ATOM 594 O O . ILE A 1 79 ? 14.414 -1.568 -1.491 1.00 98.56 79 ILE A O 1
ATOM 598 N N . TYR A 1 80 ? 13.686 -3.289 -2.723 1.00 98.50 80 TYR A N 1
ATOM 599 C CA . TYR A 1 80 ? 14.946 -4.023 -2.646 1.00 98.50 80 TYR A CA 1
ATOM 600 C C . TYR A 1 80 ? 15.261 -4.784 -3.929 1.00 98.50 80 TYR A C 1
ATOM 602 O O . TYR A 1 80 ? 14.389 -5.035 -4.761 1.00 98.50 80 TYR A O 1
ATOM 610 N N . ASN A 1 81 ? 16.528 -5.157 -4.094 1.00 97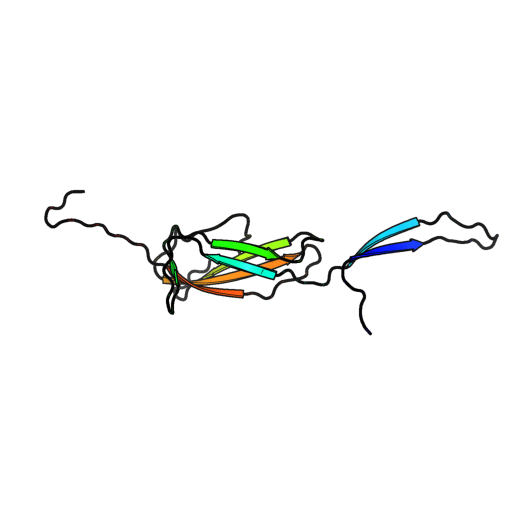.44 81 ASN A N 1
ATOM 611 C CA . ASN A 1 81 ? 16.980 -6.034 -5.169 1.00 97.44 81 ASN A CA 1
ATOM 612 C C . ASN A 1 81 ? 17.960 -7.093 -4.644 1.00 97.44 81 ASN A C 1
ATOM 614 O O . ASN A 1 81 ? 18.412 -7.054 -3.500 1.00 97.44 81 ASN A O 1
ATOM 618 N N . ASN A 1 82 ? 18.337 -8.030 -5.513 1.00 94.00 82 ASN A N 1
ATOM 619 C CA . ASN A 1 82 ? 19.291 -9.091 -5.175 1.00 94.00 82 ASN A CA 1
ATOM 620 C C . ASN A 1 82 ? 20.761 -8.621 -5.144 1.00 94.00 82 ASN A C 1
ATOM 622 O O . ASN A 1 82 ? 21.650 -9.418 -4.859 1.00 94.00 82 ASN A O 1
ATOM 626 N N . ASN A 1 83 ? 21.022 -7.338 -5.416 1.00 94.12 83 ASN A N 1
ATOM 627 C CA . ASN A 1 83 ? 22.352 -6.723 -5.445 1.00 94.12 83 ASN A CA 1
ATOM 628 C C . ASN A 1 83 ? 22.641 -5.918 -4.161 1.00 94.12 83 ASN A C 1
ATOM 630 O O . ASN A 1 83 ? 23.426 -4.973 -4.188 1.00 94.12 83 ASN A O 1
ATOM 634 N N . ASN A 1 84 ? 22.015 -6.292 -3.038 1.00 92.88 84 ASN A N 1
ATOM 635 C CA . ASN A 1 84 ? 22.136 -5.655 -1.719 1.00 92.88 84 ASN A CA 1
ATOM 636 C C . ASN A 1 84 ? 21.563 -4.229 -1.604 1.00 92.88 84 ASN A C 1
ATOM 638 O O . ASN A 1 84 ? 21.868 -3.539 -0.631 1.00 92.88 84 ASN A O 1
ATOM 642 N N . TYR A 1 85 ? 20.725 -3.776 -2.541 1.00 97.31 85 TYR A N 1
ATOM 643 C CA . TYR A 1 85 ? 19.932 -2.565 -2.323 1.00 97.31 85 TYR A CA 1
ATOM 644 C C . TYR A 1 85 ? 18.687 -2.895 -1.492 1.00 97.31 85 TYR A C 1
ATOM 646 O O . TYR A 1 85 ? 17.980 -3.856 -1.799 1.00 97.31 85 TYR A O 1
ATOM 654 N N . ASN A 1 86 ? 18.407 -2.087 -0.469 1.00 97.88 86 ASN A N 1
ATOM 655 C CA . ASN A 1 86 ? 17.192 -2.146 0.340 1.00 97.88 86 ASN A CA 1
ATOM 656 C C . ASN A 1 86 ? 16.921 -0.746 0.915 1.00 97.88 86 ASN A C 1
ATOM 658 O O . ASN A 1 86 ? 17.777 -0.202 1.614 1.00 97.88 86 ASN A O 1
ATOM 662 N N . SER A 1 87 ? 15.764 -0.158 0.611 1.00 97.88 87 SER A N 1
ATOM 663 C CA . SER A 1 87 ? 15.389 1.176 1.098 1.00 97.88 87 SER A CA 1
ATOM 664 C C . SER A 1 87 ? 15.024 1.198 2.584 1.00 97.88 87 SER A C 1
ATOM 666 O O . SER A 1 87 ? 14.984 2.265 3.194 1.00 97.88 87 SER A O 1
ATOM 668 N N . GLY A 1 88 ? 14.717 0.035 3.162 1.00 98.12 88 GLY A N 1
ATOM 669 C CA . GLY A 1 88 ? 13.937 -0.069 4.385 1.00 98.12 88 GLY A CA 1
ATOM 670 C C . GLY A 1 88 ? 12.475 0.315 4.147 1.00 98.12 88 GLY A C 1
ATOM 671 O O . GLY A 1 88 ? 12.086 0.744 3.058 1.00 98.12 88 GLY A O 1
ATOM 672 N N . TRP A 1 89 ? 11.655 0.160 5.187 1.00 98.19 89 TRP A N 1
ATOM 673 C CA . TRP A 1 89 ? 10.261 0.595 5.149 1.00 98.19 89 TRP A CA 1
ATOM 674 C C . TRP A 1 89 ? 10.171 2.120 5.184 1.00 98.19 89 TRP A C 1
ATOM 676 O O . TRP A 1 89 ? 10.595 2.761 6.146 1.00 98.19 89 TRP A O 1
ATOM 686 N N . LEU A 1 90 ? 9.589 2.680 4.130 1.00 98.25 90 LEU A N 1
ATOM 687 C CA . LEU A 1 90 ? 9.308 4.095 3.953 1.00 98.25 90 LEU A CA 1
ATOM 688 C C . LEU A 1 90 ? 7.804 4.329 4.081 1.00 98.25 90 LEU A C 1
ATOM 690 O O . LEU A 1 90 ? 7.002 3.543 3.575 1.00 98.25 90 LEU A O 1
ATOM 694 N N . ASN A 1 91 ? 7.413 5.425 4.730 1.00 97.69 91 ASN A N 1
ATOM 695 C CA . ASN A 1 91 ? 6.013 5.842 4.759 1.00 97.69 91 ASN A CA 1
ATOM 696 C C . ASN A 1 91 ? 5.603 6.368 3.382 1.00 97.69 91 ASN A C 1
ATOM 698 O O . ASN A 1 91 ? 6.327 7.148 2.761 1.00 97.69 91 ASN A O 1
ATOM 702 N N . TYR A 1 92 ? 4.423 5.975 2.922 1.00 97.62 92 TYR A N 1
ATOM 703 C CA . TYR A 1 92 ? 3.839 6.500 1.700 1.00 97.62 92 TYR A CA 1
ATOM 704 C C . TYR A 1 92 ? 3.054 7.778 2.000 1.00 97.62 92 TYR A C 1
ATOM 706 O O . TYR A 1 92 ? 2.004 7.741 2.639 1.00 97.62 92 TYR A O 1
ATOM 714 N N . THR A 1 93 ? 3.566 8.909 1.524 1.00 96.50 93 THR A N 1
ATOM 715 C CA . THR A 1 93 ? 2.909 10.223 1.634 1.00 96.50 93 THR A CA 1
ATOM 716 C C . THR A 1 93 ? 2.495 10.787 0.280 1.00 96.50 93 THR A C 1
ATOM 718 O O . THR A 1 93 ? 1.568 11.588 0.201 1.00 96.50 93 THR A O 1
ATOM 721 N N . GLU A 1 94 ? 3.168 10.363 -0.787 1.00 97.38 94 GLU A N 1
ATOM 722 C CA . GLU A 1 94 ? 2.938 10.782 -2.167 1.00 97.38 94 GLU A CA 1
ATOM 723 C C . GLU A 1 94 ? 3.475 9.715 -3.138 1.00 97.38 94 GLU A C 1
ATOM 725 O O . GLU A 1 94 ? 4.228 8.829 -2.712 1.00 97.38 94 GLU A O 1
ATOM 730 N N . PRO A 1 95 ? 3.098 9.760 -4.431 1.00 98.31 95 PRO A N 1
ATOM 731 C CA . PRO A 1 95 ? 3.674 8.876 -5.433 1.00 98.31 95 PRO A CA 1
ATOM 732 C C . PRO A 1 95 ? 5.203 8.970 -5.470 1.00 98.31 95 PRO A C 1
ATOM 734 O O . PRO A 1 95 ? 5.760 10.064 -5.470 1.00 98.31 95 PRO A O 1
ATOM 737 N N . PHE A 1 96 ? 5.873 7.823 -5.553 1.00 98.25 96 PHE A N 1
ATOM 738 C CA . PHE A 1 96 ? 7.335 7.733 -5.607 1.00 98.25 96 PHE A CA 1
ATOM 739 C C . PHE A 1 96 ? 7.801 7.162 -6.948 1.00 98.25 96 PHE A C 1
ATOM 741 O O . PHE A 1 96 ? 7.014 6.586 -7.695 1.00 98.25 96 PHE A O 1
ATOM 748 N N . ASN A 1 97 ? 9.082 7.315 -7.263 1.00 97.25 97 ASN A N 1
ATOM 749 C CA . ASN A 1 97 ? 9.707 6.783 -8.472 1.00 97.25 97 ASN A CA 1
ATOM 750 C C . ASN A 1 97 ? 11.108 6.232 -8.139 1.00 97.25 97 ASN A C 1
ATOM 752 O O . ASN A 1 97 ? 11.455 6.107 -6.964 1.00 97.25 97 ASN A O 1
ATOM 756 N N . LEU A 1 98 ? 11.888 5.841 -9.150 1.00 96.69 98 LEU A N 1
ATOM 757 C CA . LEU A 1 98 ? 13.158 5.121 -8.974 1.00 96.69 98 LEU A CA 1
ATOM 758 C C . LEU A 1 98 ? 14.359 5.923 -9.507 1.00 96.69 98 LEU A C 1
ATOM 760 O O . LEU A 1 98 ? 15.328 5.331 -9.975 1.00 96.69 98 LEU A O 1
ATOM 764 N N . MET A 1 99 ? 14.293 7.260 -9.440 1.00 94.31 99 MET A N 1
ATOM 765 C CA . MET A 1 99 ? 15.264 8.187 -10.051 1.00 94.31 99 MET A CA 1
ATOM 766 C C . MET A 1 99 ? 16.729 7.922 -9.683 1.00 94.31 99 MET A C 1
ATOM 768 O O . MET A 1 99 ? 17.603 8.071 -10.532 1.00 94.31 99 MET A O 1
ATOM 772 N N . ASP A 1 100 ? 16.998 7.502 -8.446 1.00 91.75 100 ASP A N 1
ATOM 773 C CA . ASP A 1 100 ? 18.362 7.308 -7.931 1.00 91.75 100 ASP A CA 1
ATOM 774 C C . ASP A 1 100 ? 18.817 5.838 -7.945 1.00 91.75 100 ASP A C 1
ATOM 776 O O . ASP A 1 100 ? 19.821 5.478 -7.321 1.00 91.75 100 ASP A O 1
ATOM 780 N N . LEU A 1 101 ? 18.069 4.959 -8.619 1.00 94.44 101 LEU A N 1
ATOM 781 C CA . LEU A 1 101 ? 18.334 3.525 -8.632 1.00 94.44 101 LEU A CA 1
ATOM 782 C C . LEU A 1 101 ? 18.988 3.083 -9.938 1.00 94.44 101 LEU A C 1
ATOM 784 O O . LEU A 1 101 ? 18.608 3.494 -11.029 1.00 94.44 101 LEU A O 1
ATOM 788 N N . ALA A 1 102 ? 19.968 2.189 -9.822 1.00 93.94 102 ALA A N 1
ATOM 789 C CA . ALA A 1 102 ? 20.595 1.567 -10.980 1.00 93.94 102 ALA A CA 1
ATOM 790 C C . ALA A 1 102 ? 19.672 0.519 -11.615 1.00 93.94 102 ALA A C 1
ATOM 792 O O . ALA A 1 102 ? 18.897 -0.139 -10.913 1.00 93.94 102 ALA A O 1
ATOM 793 N N . ASP A 1 103 ? 19.828 0.307 -12.921 1.00 94.94 103 ASP A N 1
ATOM 794 C CA . ASP A 1 103 ? 19.126 -0.731 -13.676 1.00 94.94 103 ASP A CA 1
ATOM 795 C C . ASP A 1 103 ? 19.285 -2.104 -13.018 1.00 94.94 103 ASP A C 1
ATOM 797 O O . ASP A 1 103 ? 20.392 -2.624 -12.852 1.00 94.94 103 ASP A O 1
ATOM 801 N N . ALA A 1 104 ? 18.157 -2.684 -12.622 1.00 96.38 104 ALA A N 1
ATOM 802 C CA . ALA A 1 104 ? 18.078 -3.984 -11.976 1.00 96.38 104 ALA A CA 1
ATOM 803 C C . ALA A 1 104 ? 16.623 -4.467 -11.931 1.00 96.38 104 ALA A C 1
ATOM 805 O O . ALA A 1 104 ? 15.679 -3.746 -12.262 1.00 96.38 104 ALA A O 1
ATOM 806 N N . VAL A 1 105 ? 16.443 -5.699 -11.464 1.00 97.44 105 VAL A N 1
ATOM 807 C CA . VAL A 1 105 ? 15.136 -6.198 -11.039 1.00 97.44 105 VAL A CA 1
ATOM 808 C C . VAL A 1 105 ? 14.915 -5.785 -9.587 1.00 97.44 105 VAL A C 1
ATOM 810 O O . VAL A 1 105 ? 15.728 -6.135 -8.731 1.00 97.44 105 VAL A O 1
ATOM 813 N N . TYR A 1 106 ? 13.823 -5.072 -9.316 1.00 98.19 106 TYR A N 1
ATOM 814 C CA . TYR A 1 106 ? 13.426 -4.680 -7.964 1.00 98.19 106 TYR A CA 1
ATOM 815 C C . TYR A 1 106 ? 12.138 -5.378 -7.550 1.00 98.19 106 TYR A C 1
ATOM 817 O O . TYR A 1 106 ? 11.226 -5.569 -8.358 1.00 98.19 106 TYR A O 1
ATOM 825 N N . THR A 1 107 ? 12.056 -5.700 -6.265 1.00 98.44 107 THR A N 1
ATOM 826 C CA . THR A 1 107 ? 10.812 -6.046 -5.588 1.00 98.44 107 THR A CA 1
ATOM 827 C C . THR A 1 107 ? 10.351 -4.836 -4.787 1.00 98.44 107 THR A C 1
ATOM 829 O O . THR A 1 107 ? 11.140 -4.241 -4.052 1.00 98.44 107 THR A O 1
ATOM 832 N N . ILE A 1 108 ? 9.075 -4.484 -4.931 1.00 98.62 108 ILE A N 1
ATOM 833 C CA . ILE A 1 108 ? 8.408 -3.462 -4.127 1.00 98.62 108 ILE A CA 1
ATOM 834 C C . ILE A 1 108 ? 7.405 -4.177 -3.235 1.00 98.62 108 ILE A C 1
ATOM 836 O O . ILE A 1 108 ? 6.429 -4.738 -3.733 1.00 98.62 108 ILE A O 1
ATOM 840 N N . GLU A 1 109 ? 7.656 -4.160 -1.934 1.00 98.75 109 GLU A N 1
ATOM 841 C CA . GLU A 1 109 ? 6.719 -4.600 -0.906 1.00 98.75 109 GLU A CA 1
ATOM 842 C C . GLU A 1 109 ? 5.905 -3.419 -0.395 1.00 98.75 109 GLU A C 1
ATOM 844 O O . GLU A 1 109 ? 6.412 -2.301 -0.328 1.00 98.75 109 GLU A O 1
ATOM 849 N N . TYR A 1 110 ? 4.647 -3.656 -0.039 1.00 98.69 110 TYR A N 1
ATOM 850 C CA . TYR A 1 110 ? 3.759 -2.625 0.489 1.00 98.69 110 TYR A CA 1
ATOM 851 C C . TYR A 1 110 ? 2.657 -3.224 1.370 1.00 98.69 110 TYR A C 1
ATOM 853 O O . TYR A 1 110 ? 2.216 -4.356 1.156 1.00 98.69 110 TYR A O 1
ATOM 861 N N . TYR A 1 111 ? 2.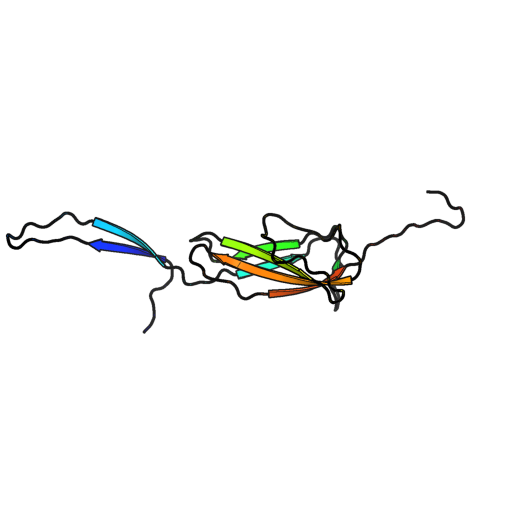218 -2.454 2.364 1.00 97.94 111 TYR A N 1
ATOM 862 C CA . TYR A 1 111 ? 1.063 -2.743 3.222 1.00 97.94 111 TYR A CA 1
ATOM 863 C C . TYR A 1 111 ? 0.507 -1.439 3.807 1.00 97.94 111 TYR A C 1
ATOM 865 O O . TYR A 1 111 ? 1.093 -0.366 3.631 1.00 97.94 111 TYR A O 1
ATOM 873 N N . SER A 1 112 ? -0.609 -1.543 4.527 1.00 96.94 112 SER A N 1
ATOM 874 C CA . SER A 1 112 ? -1.171 -0.445 5.310 1.00 96.94 112 SER A CA 1
ATOM 875 C C . SER A 1 112 ? -1.607 -0.908 6.693 1.00 96.94 112 SER A C 1
ATOM 877 O O . SER A 1 112 ? -1.926 -2.081 6.886 1.00 96.94 112 SER A O 1
ATOM 879 N N . THR A 1 113 ? -1.645 0.031 7.631 1.00 94.88 113 THR A N 1
ATOM 880 C CA . THR A 1 113 ? -2.091 -0.165 9.010 1.00 94.88 113 THR A CA 1
ATOM 881 C C . THR A 1 113 ? -3.070 0.938 9.376 1.00 94.88 113 THR A C 1
ATOM 883 O O . THR A 1 113 ? -2.804 2.111 9.102 1.00 94.88 113 THR A O 1
ATOM 886 N N . ASP A 1 114 ? -4.194 0.576 9.984 1.00 92.94 114 ASP A N 1
ATOM 887 C CA . ASP A 1 114 ? -5.146 1.553 10.509 1.00 92.94 114 ASP A CA 1
ATOM 888 C C . ASP A 1 114 ? -4.789 2.031 11.931 1.00 92.94 114 ASP A C 1
ATOM 890 O O . ASP A 1 114 ? -3.875 1.518 12.582 1.00 92.94 114 ASP A O 1
ATOM 894 N N . ASN A 1 115 ? -5.511 3.029 12.437 1.00 89.12 115 ASN A N 1
ATOM 895 C CA . ASN A 1 115 ? -5.257 3.593 13.764 1.00 89.12 115 ASN A CA 1
ATOM 896 C C . ASN A 1 115 ? -5.672 2.679 14.935 1.00 89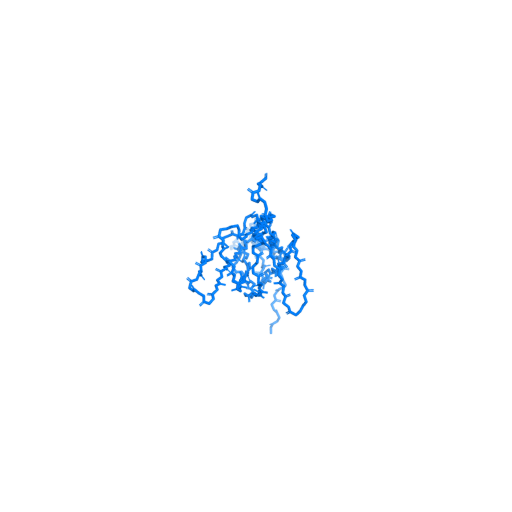.12 115 ASN A C 1
ATOM 898 O O . ASN A 1 115 ? -5.300 2.970 16.074 1.00 89.12 115 ASN A O 1
ATOM 902 N N . LEU A 1 116 ? -6.425 1.598 14.691 1.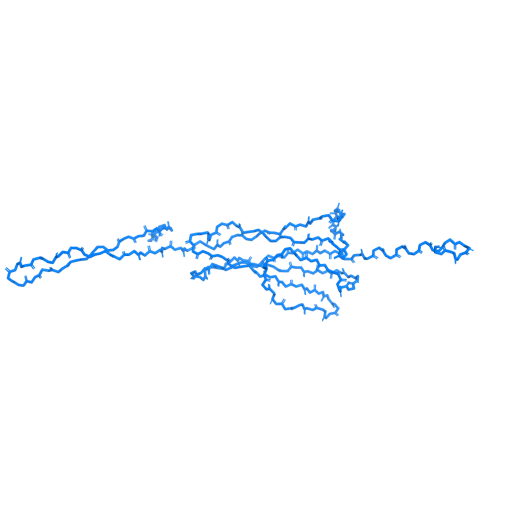00 88.38 116 LEU A N 1
ATOM 903 C CA . LEU A 1 116 ? -6.732 0.572 15.699 1.00 88.38 116 LEU A CA 1
ATOM 904 C C . LEU A 1 116 ? -5.728 -0.593 15.671 1.00 88.38 116 LEU A C 1
ATOM 906 O O . LEU A 1 116 ? -5.763 -1.452 16.553 1.00 88.38 116 LEU A O 1
ATOM 910 N N . GLY A 1 117 ? -4.787 -0.583 14.725 1.00 89.81 117 GLY A N 1
ATOM 911 C CA . GLY A 1 117 ? -3.718 -1.563 14.605 1.00 89.81 117 GLY A CA 1
ATOM 912 C C . GLY A 1 117 ? -4.060 -2.760 13.721 1.00 89.81 117 GLY A C 1
ATOM 913 O O . GLY A 1 117 ? -3.306 -3.734 13.747 1.00 89.81 117 GLY A O 1
ATOM 914 N N . ASN A 1 118 ? -5.137 -2.716 12.929 1.00 90.69 118 ASN A N 1
ATOM 915 C CA . ASN A 1 118 ? -5.361 -3.738 11.910 1.00 90.69 118 ASN A CA 1
ATOM 916 C C . ASN A 1 118 ? -4.372 -3.530 10.755 1.00 90.69 118 ASN A C 1
ATOM 918 O O . ASN A 1 118 ? -4.178 -2.411 10.277 1.00 90.69 118 ASN A O 1
ATOM 922 N N . VAL A 1 119 ? -3.738 -4.616 10.305 1.00 94.56 119 VAL A N 1
ATOM 923 C CA . VAL A 1 119 ? -2.641 -4.584 9.324 1.00 94.56 119 VAL A CA 1
ATOM 924 C C . VAL A 1 119 ? -3.017 -5.398 8.089 1.00 94.56 119 VAL A C 1
ATOM 926 O O . VAL A 1 119 ? -3.381 -6.569 8.208 1.00 94.56 119 VAL A O 1
ATOM 929 N N . ASP A 1 120 ? -2.911 -4.783 6.908 1.00 95.69 120 ASP A N 1
ATOM 930 C CA . ASP A 1 120 ? -3.026 -5.472 5.617 1.00 95.69 120 ASP A CA 1
ATOM 931 C C . ASP A 1 120 ? -1.921 -6.526 5.480 1.00 95.69 120 ASP A C 1
ATOM 933 O O . ASP A 1 120 ? -0.789 -6.333 5.928 1.00 95.69 120 ASP A O 1
ATOM 937 N N . ALA A 1 121 ? -2.210 -7.627 4.793 1.00 95.69 121 ALA A N 1
ATOM 938 C CA . ALA A 1 121 ? -1.162 -8.570 4.441 1.00 95.69 121 ALA A CA 1
ATOM 939 C C . ALA A 1 121 ? -0.139 -7.890 3.515 1.00 95.69 121 ALA A C 1
ATOM 941 O O . ALA A 1 121 ? -0.515 -7.252 2.529 1.00 95.69 121 ALA A O 1
ATOM 942 N N . THR A 1 122 ? 1.156 -8.063 3.795 1.00 97.88 122 THR A N 1
ATOM 943 C CA . THR A 1 122 ? 2.214 -7.529 2.931 1.00 97.88 122 THR A CA 1
ATOM 944 C C . THR A 1 122 ? 2.111 -8.122 1.530 1.00 97.88 122 THR A C 1
ATOM 946 O O . THR A 1 122 ? 2.180 -9.339 1.346 1.00 97.88 122 THR A O 1
ATOM 949 N N . LYS A 1 123 ? 1.975 -7.246 0.536 1.00 98.44 123 LYS A N 1
ATOM 950 C CA . LYS A 1 123 ? 1.928 -7.590 -0.889 1.00 98.44 123 LYS A CA 1
ATOM 951 C C . LYS A 1 123 ? 3.235 -7.186 -1.546 1.00 98.44 123 LYS A C 1
ATOM 953 O O . LYS A 1 123 ? 3.950 -6.322 -1.042 1.00 98.44 123 LYS A O 1
ATOM 958 N N . SER A 1 124 ? 3.539 -7.795 -2.687 1.00 98.12 124 SER A N 1
ATOM 959 C CA . SER A 1 124 ? 4.719 -7.441 -3.463 1.00 98.12 124 SER A CA 1
ATOM 960 C C . SER A 1 124 ? 4.464 -7.457 -4.963 1.00 98.12 124 SER A C 1
ATOM 962 O O . SER A 1 124 ? 3.596 -8.172 -5.466 1.00 98.12 124 SER A O 1
ATOM 964 N N . ILE A 1 125 ? 5.233 -6.640 -5.678 1.00 97.81 125 ILE A N 1
ATOM 965 C CA . ILE A 1 125 ? 5.360 -6.690 -7.134 1.00 97.81 125 ILE A CA 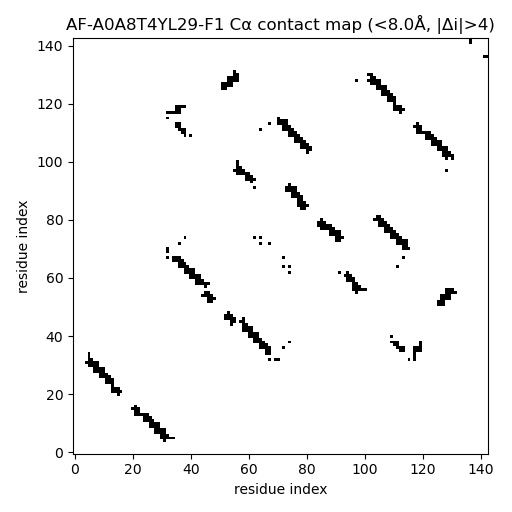1
ATOM 966 C C . ILE A 1 125 ? 6.838 -6.725 -7.512 1.00 97.81 125 ILE A C 1
ATOM 968 O O . ILE A 1 125 ? 7.674 -6.144 -6.821 1.00 97.81 125 ILE A O 1
ATOM 972 N N . GLN A 1 126 ? 7.153 -7.385 -8.623 1.00 97.75 126 GLN A N 1
ATOM 973 C CA . GLN A 1 126 ? 8.489 -7.369 -9.208 1.00 97.75 126 GLN A CA 1
ATOM 974 C C . GLN A 1 126 ? 8.478 -6.551 -10.499 1.00 97.75 126 GLN A C 1
ATOM 976 O O . GLN A 1 126 ? 7.591 -6.720 -11.338 1.00 97.75 126 GLN A O 1
ATOM 981 N N . ILE A 1 127 ? 9.469 -5.676 -10.657 1.00 97.44 127 ILE A N 1
ATOM 982 C CA . ILE A 1 127 ? 9.656 -4.826 -11.835 1.00 97.44 127 ILE A CA 1
ATOM 983 C C . ILE A 1 127 ? 11.099 -4.913 -12.330 1.00 97.44 127 ILE A C 1
ATOM 985 O O . ILE A 1 127 ? 12.008 -5.250 -11.575 1.00 97.44 127 ILE A O 1
ATOM 989 N N . THR A 1 128 ? 11.316 -4.599 -13.603 1.00 97.44 128 THR A N 1
ATOM 990 C CA . THR A 1 128 ? 12.648 -4.367 -14.172 1.00 97.44 128 THR A CA 1
ATOM 991 C C . THR A 1 128 ? 12.809 -2.879 -14.439 1.00 97.44 128 THR A C 1
ATOM 993 O O . THR A 1 128 ? 12.102 -2.321 -15.279 1.00 97.44 128 THR A O 1
ATOM 996 N N . LEU A 1 129 ? 13.731 -2.240 -13.720 1.00 96.25 129 LEU A N 1
ATOM 997 C CA . LEU A 1 129 ? 14.125 -0.861 -13.972 1.00 96.25 129 LEU A CA 1
ATOM 998 C C . LEU A 1 129 ? 15.118 -0.829 -15.130 1.00 96.25 129 LEU A C 1
ATOM 1000 O O . LEU A 1 129 ? 16.119 -1.549 -15.112 1.00 96.25 129 LEU A O 1
ATOM 1004 N N . PHE A 1 130 ? 14.826 0.003 -16.122 1.00 91.12 130 PHE A N 1
ATOM 1005 C CA . PHE A 1 130 ? 15.678 0.185 -17.284 1.00 91.12 130 PHE A CA 1
ATOM 1006 C C . PHE A 1 130 ? 15.757 1.669 -17.649 1.00 91.12 130 PHE A C 1
ATOM 1008 O O . PHE A 1 130 ? 14.800 2.262 -18.156 1.00 91.12 130 PHE A O 1
ATOM 1015 N N . SER A 1 131 ? 16.913 2.269 -17.392 1.00 83.12 131 SER A N 1
ATOM 1016 C CA . SER A 1 131 ? 17.216 3.659 -17.704 1.00 83.12 131 SER A CA 1
ATOM 1017 C C . SER A 1 131 ? 17.592 3.745 -19.178 1.00 83.12 131 SER A C 1
ATOM 1019 O O . SER A 1 131 ? 18.664 3.303 -19.593 1.00 83.12 131 SER A O 1
ATOM 1021 N N . TRP A 1 132 ? 16.709 4.307 -20.006 1.00 66.88 132 TRP A N 1
ATOM 1022 C CA . TRP A 1 132 ? 17.023 4.580 -21.410 1.00 66.88 132 TRP A CA 1
ATOM 1023 C C . TRP A 1 132 ? 18.090 5.679 -21.508 1.00 66.88 132 TRP A C 1
ATOM 1025 O O . TRP A 1 132 ? 17.788 6.835 -21.780 1.00 66.88 132 TRP A O 1
ATOM 1035 N N . ASN A 1 133 ? 19.364 5.323 -21.356 1.00 58.78 133 ASN A N 1
ATOM 1036 C CA . ASN A 1 133 ? 20.474 6.192 -21.733 1.00 58.78 133 ASN A CA 1
ATOM 1037 C C . ASN A 1 133 ? 20.738 6.051 -23.237 1.00 58.78 133 ASN A C 1
ATOM 1039 O O . ASN A 1 133 ? 21.770 5.525 -23.652 1.00 58.78 133 ASN A O 1
ATOM 1043 N N . TYR A 1 134 ? 19.810 6.506 -24.081 1.00 50.41 134 TYR A N 1
ATOM 1044 C CA . TYR A 1 134 ? 20.145 6.725 -25.488 1.00 50.41 134 TYR A CA 1
ATOM 1045 C C . TYR A 1 134 ? 20.894 8.049 -25.623 1.00 50.41 134 TYR A C 1
ATOM 1047 O O . TYR A 1 134 ? 20.304 9.094 -25.884 1.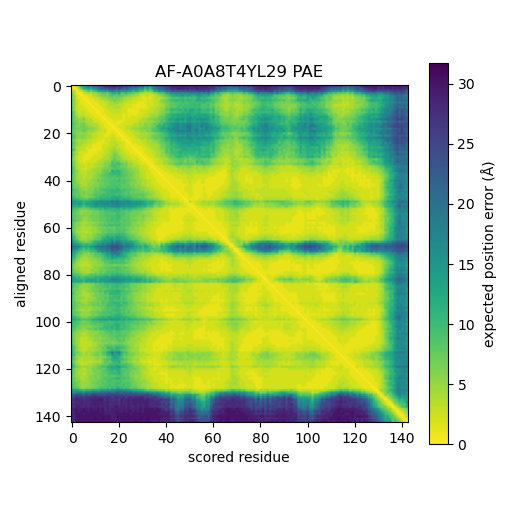00 50.41 134 TYR A O 1
ATOM 1055 N N . ILE A 1 135 ? 22.219 7.997 -25.494 1.00 50.41 135 ILE A N 1
ATOM 1056 C CA . ILE A 1 135 ? 23.062 8.966 -26.190 1.00 50.41 135 ILE A CA 1
ATOM 1057 C C . ILE A 1 135 ? 23.209 8.419 -27.609 1.00 50.41 135 ILE A C 1
ATOM 1059 O O . ILE A 1 135 ? 24.053 7.564 -27.869 1.00 50.41 135 ILE A O 1
ATOM 1063 N N . PHE A 1 136 ? 22.367 8.874 -28.538 1.00 49.38 136 PHE A N 1
ATOM 1064 C CA . PHE A 1 136 ? 22.710 8.756 -29.951 1.00 49.38 136 PHE A CA 1
ATOM 1065 C C . PHE A 1 136 ? 23.832 9.761 -30.218 1.00 49.38 136 PHE A C 1
ATOM 1067 O O . PHE A 1 136 ? 23.575 10.888 -30.626 1.00 49.38 136 PHE A O 1
ATOM 1074 N N . THR A 1 137 ? 25.086 9.383 -29.975 1.00 52.03 137 THR A N 1
ATOM 1075 C CA . THR A 1 137 ? 26.156 9.988 -30.760 1.00 52.03 137 THR A CA 1
ATOM 1076 C C . THR A 1 137 ? 26.004 9.418 -32.160 1.00 52.03 137 THR A C 1
ATOM 1078 O O . THR A 1 137 ? 26.212 8.226 -32.391 1.00 52.03 137 THR A O 1
ATOM 1081 N N . ASP A 1 138 ? 25.589 10.254 -33.110 1.00 60.69 138 ASP A N 1
ATOM 1082 C CA . ASP A 1 138 ? 25.819 9.907 -34.503 1.00 60.69 138 ASP A CA 1
ATOM 1083 C C . ASP A 1 138 ? 27.332 9.704 -34.726 1.00 60.69 138 ASP A C 1
ATOM 1085 O O . ASP A 1 138 ? 28.181 10.089 -33.912 1.00 60.69 138 ASP A O 1
ATOM 1089 N N . SER A 1 139 ? 27.703 9.092 -35.846 1.00 58.91 139 SER A N 1
ATOM 1090 C CA . SER A 1 139 ? 29.106 8.892 -36.233 1.00 58.91 139 SER A CA 1
ATOM 1091 C C . SER A 1 139 ? 29.906 10.199 -36.416 1.00 58.91 139 SER A C 1
ATOM 1093 O O . SER A 1 139 ? 31.059 10.142 -36.841 1.00 58.91 139 SER A O 1
ATOM 1095 N N . TYR A 1 140 ? 29.314 11.363 -36.124 1.00 62.03 140 TYR A N 1
ATOM 1096 C CA . TYR A 1 140 ? 29.900 12.694 -36.238 1.00 62.03 140 TYR A CA 1
ATOM 1097 C C . TYR A 1 140 ? 30.029 13.437 -34.897 1.00 62.03 140 TYR A C 1
ATOM 1099 O O . TYR A 1 140 ? 30.563 14.546 -34.881 1.00 62.03 140 TYR A O 1
ATOM 1107 N N . GLY A 1 141 ? 29.646 12.826 -33.769 1.00 52.69 141 GLY A N 1
ATOM 1108 C CA . GLY A 1 141 ? 30.008 13.301 -32.431 1.00 52.69 141 GLY A CA 1
ATOM 1109 C C . GLY A 1 141 ? 29.466 14.685 -32.071 1.00 52.69 141 GLY A C 1
ATOM 1110 O O . GLY A 1 141 ? 30.119 15.409 -31.316 1.00 52.69 141 GLY A O 1
ATOM 1111 N N . LYS A 1 142 ? 28.299 15.072 -32.595 1.00 46.19 142 LYS A N 1
ATOM 1112 C CA . LYS A 1 142 ? 27.638 16.317 -32.192 1.00 46.19 142 LYS A CA 1
ATOM 1113 C C . LYS A 1 142 ? 26.414 16.027 -31.329 1.00 46.19 142 LYS A C 1
ATOM 1115 O O . LYS A 1 142 ? 25.527 15.290 -31.746 1.00 46.19 142 LYS A O 1
ATOM 1120 N N . VAL A 1 143 ? 26.416 16.615 -30.131 1.00 51.59 143 VAL A N 1
ATOM 1121 C CA . VAL A 1 143 ? 25.215 16.814 -29.304 1.00 51.59 143 VAL A CA 1
ATOM 1122 C C . VAL A 1 143 ? 24.256 17.792 -29.968 1.00 51.59 143 VAL A C 1
ATOM 1124 O O . VAL A 1 143 ? 24.747 18.728 -30.648 1.00 51.59 143 VAL A O 1
#

Mean predicted aligned error: 7.85 Å

Solvent-accessible surface area (backbone atoms only — not comparable to full-atom values): 8615 Å² total; per-residue (Å²): 136,83,76,84,74,69,46,82,45,78,50,74,48,66,55,67,53,98,89,66,55,71,52,76,78,43,77,45,83,43,79,45,75,86,62,45,23,45,65,47,80,45,79,48,65,61,62,47,82,72,101,56,40,36,31,36,35,76,22,35,39,38,79,48,76,47,64,30,76,92,65,38,70,52,38,37,34,30,46,33,37,93,83,79,48,65,73,50,84,40,77,60,86,67,71,45,60,42,73,92,58,75,71,42,60,35,39,41,36,36,32,27,35,26,71,82,66,36,58,25,75,77,43,74,49,69,37,34,42,48,69,85,79,77,76,74,63,53,102,78,73,60,133